Protein AF-A0A8C0FJ64-F1 (afdb_monomer)

Secondary structure (DSSP, 8-state):
----SS----TT--PPPSS---S---TT-------SSHHHHHHHHHHH--GGG------TTHHHH--

Organism: Bubo bubo (NCBI:txid30461)

InterPro domains:
  IPR023005 Nucleoside diphosphate kinase, active site [PS00469] (30-38)
  IPR034907 Nucleoside diphosphate kinase-like domain [PF00334] (28-53)
  IPR036850 Nucleoside diphosphate kinase-like domain superfamily [G3DSA:3.30.70.141] (17-67)
  IPR036850 Nucleoside diphosphate kinase-like domain superfamily [SSF54919] (28-66)

Sequence (67 aa):
GGVLGAGLCLPSSAFPCLVPADPFLLPHRNVIHGSDSVESARQEISLWFRPEELTCWEDTAEHWIYA

Mean predicted aligned error: 13.84 Å

Radius of gyration: 16.35 Å; Cα contacts (8 Å, |Δi|>4): 15; chains: 1; bounding box: 33×41×31 Å

Nearest PDB structures (foldseek):
  8qvz-assembly1_C  TM=9.789E-01  e=6.506E-04  Homo sapiens
  4uoh-assembly1_A-2  TM=9.809E-01  e=1.766E-03  Penaeus vannamei
  7zlw-assembly1_E  TM=9.788E-01  e=2.909E-03  Mus musculus

pLDDT: mean 72.39, std 23.39, range [34.0, 97.69]

Foldseek 3Di:
DDFDWDPPPDVPDPDQDPDDDDDDPPPPCPVDDTDRDPVSVVVVCVVPDDPVRDDDDDDPCCVVVPD

Structure (mmCIF, N/CA/C/O backbone):
data_AF-A0A8C0FJ64-F1
#
_entry.id   AF-A0A8C0FJ64-F1
#
loop_
_atom_site.group_PDB
_atom_site.id
_atom_site.type_symbol
_atom_site.label_atom_id
_atom_site.label_alt_id
_atom_site.label_comp_id
_atom_site.label_asym_id
_atom_site.label_entity_id
_atom_site.label_seq_id
_atom_site.pdbx_PDB_ins_code
_atom_site.Cartn_x
_atom_site.Cartn_y
_atom_site.Cartn_z
_atom_site.occupancy
_atom_site.B_iso_or_equiv
_atom_site.auth_seq_id
_atom_site.auth_comp_id
_atom_site.auth_asym_id
_atom_site.auth_a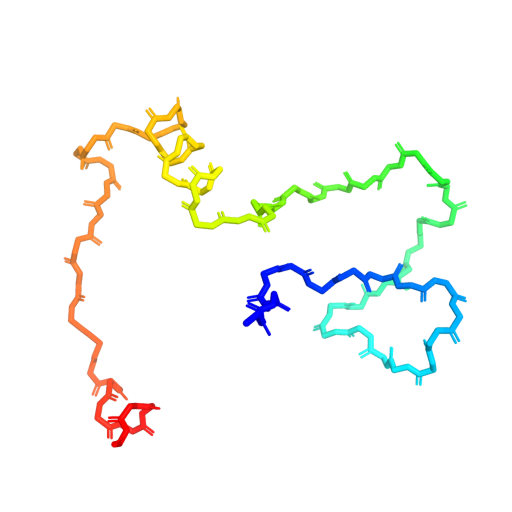tom_id
_atom_site.pdbx_PDB_model_num
ATOM 1 N N . GLY A 1 1 ? 19.378 -0.638 1.284 1.00 35.97 1 GLY A N 1
ATOM 2 C CA . GLY A 1 1 ? 18.774 0.554 0.669 1.00 35.97 1 GLY A CA 1
ATOM 3 C C . GLY A 1 1 ? 18.312 0.172 -0.711 1.00 35.97 1 GLY A C 1
ATOM 4 O O . GLY A 1 1 ? 19.153 -0.126 -1.541 1.00 35.97 1 GLY A O 1
ATOM 5 N N . GLY A 1 2 ? 17.005 0.086 -0.917 1.00 34.00 2 GLY A N 1
ATOM 6 C CA . GLY A 1 2 ? 16.405 -0.255 -2.201 1.00 34.00 2 GLY A CA 1
ATOM 7 C C . GLY A 1 2 ? 14.996 0.309 -2.202 1.00 34.00 2 GLY A C 1
ATOM 8 O O . GLY A 1 2 ? 14.153 -0.165 -1.449 1.00 34.00 2 GLY A O 1
ATOM 9 N N . VAL A 1 3 ? 14.794 1.381 -2.960 1.00 39.44 3 VAL A N 1
ATOM 10 C CA . VAL A 1 3 ? 13.488 2.001 -3.174 1.00 39.44 3 VAL A CA 1
ATOM 11 C C . VAL A 1 3 ? 13.006 1.489 -4.525 1.00 39.44 3 VAL A C 1
ATOM 13 O O . VAL A 1 3 ? 13.585 1.829 -5.552 1.00 39.44 3 VAL A O 1
ATOM 16 N N . LEU A 1 4 ? 11.991 0.630 -4.517 1.00 40.84 4 LEU A N 1
ATOM 17 C CA . LEU A 1 4 ? 11.193 0.289 -5.693 1.00 40.84 4 LEU A CA 1
ATOM 18 C C . LEU A 1 4 ? 9.724 0.398 -5.278 1.00 40.84 4 LEU A C 1
ATOM 20 O O . LEU A 1 4 ? 9.061 -0.588 -4.984 1.00 40.84 4 LEU A O 1
ATOM 24 N N . GLY A 1 5 ? 9.260 1.640 -5.182 1.00 42.78 5 GLY A N 1
ATOM 25 C CA . GLY A 1 5 ? 7.864 2.021 -5.012 1.00 42.78 5 GLY A CA 1
ATOM 26 C C . GLY A 1 5 ? 7.634 3.252 -5.880 1.00 42.78 5 GLY A C 1
ATOM 27 O O . GLY A 1 5 ? 8.393 4.207 -5.765 1.00 42.78 5 GLY A O 1
ATOM 28 N N . ALA A 1 6 ? 6.661 3.159 -6.789 1.00 41.91 6 ALA A N 1
ATOM 29 C CA . ALA A 1 6 ? 6.301 4.141 -7.815 1.00 41.91 6 ALA A CA 1
ATOM 30 C C . ALA A 1 6 ? 7.458 4.580 -8.743 1.00 41.91 6 ALA A C 1
ATOM 32 O O . ALA A 1 6 ? 8.371 5.311 -8.370 1.00 41.91 6 ALA A O 1
ATOM 33 N N . GLY A 1 7 ? 7.400 4.151 -10.008 1.00 38.69 7 GLY A N 1
ATOM 34 C CA . GLY A 1 7 ? 8.322 4.597 -11.052 1.00 38.69 7 GLY A CA 1
ATOM 35 C C . GLY A 1 7 ? 8.290 6.118 -11.206 1.00 38.69 7 GLY A C 1
ATOM 36 O O . GLY A 1 7 ? 7.391 6.667 -11.837 1.00 38.69 7 GLY A O 1
ATOM 37 N N . LEU A 1 8 ? 9.284 6.796 -10.633 1.00 39.62 8 LEU A N 1
ATOM 38 C CA . LEU A 1 8 ? 9.565 8.200 -10.893 1.00 39.62 8 LEU A CA 1
ATOM 39 C C . LEU A 1 8 ? 9.898 8.346 -12.377 1.00 39.62 8 LEU A C 1
ATOM 41 O O . LEU A 1 8 ? 10.949 7.908 -12.847 1.00 39.62 8 LEU A O 1
ATOM 45 N N . CYS A 1 9 ? 8.982 8.972 -13.110 1.00 44.62 9 CYS A N 1
ATOM 46 C CA . CYS A 1 9 ? 9.230 9.490 -14.444 1.00 44.62 9 CYS A CA 1
ATOM 47 C C . CYS A 1 9 ? 10.299 10.589 -14.321 1.00 44.62 9 CYS A C 1
ATOM 49 O O . CYS A 1 9 ? 9.992 11.752 -14.070 1.00 44.62 9 CYS A O 1
ATOM 51 N N . LEU A 1 10 ? 11.576 10.214 -14.406 1.00 45.0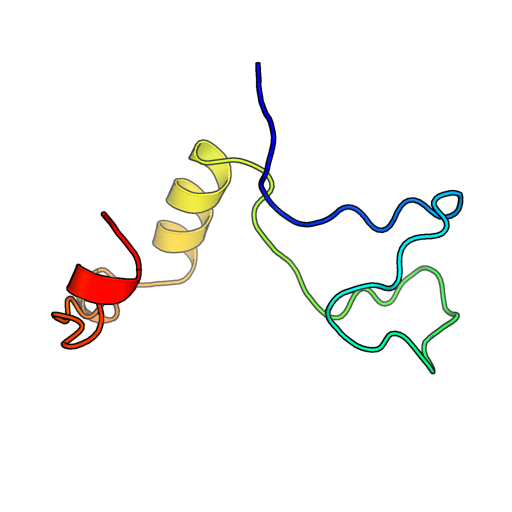0 10 LEU A N 1
ATOM 52 C CA . LEU A 1 10 ? 12.668 11.174 -14.499 1.00 45.00 10 LEU A CA 1
ATOM 53 C C . LEU A 1 10 ? 12.668 11.727 -15.931 1.00 45.00 10 LEU A C 1
ATOM 55 O O . LEU A 1 10 ? 12.769 10.938 -16.869 1.00 45.00 10 LEU A O 1
ATOM 59 N N . PRO A 1 11 ? 12.612 13.055 -16.137 1.00 44.22 11 PRO A N 1
ATOM 60 C CA . PRO A 1 11 ? 12.541 13.656 -17.473 1.00 44.22 11 PRO A CA 1
ATOM 61 C C . PRO A 1 11 ? 13.788 13.412 -18.347 1.00 44.22 11 PRO A C 1
ATOM 63 O O . PRO A 1 11 ? 13.833 13.867 -19.484 1.00 44.22 11 PRO A O 1
ATOM 66 N N . SER A 1 12 ? 14.808 12.712 -17.835 1.00 47.97 12 SER A N 1
ATOM 67 C CA . SER A 1 12 ? 16.065 12.422 -18.530 1.00 47.97 12 SER A CA 1
ATOM 68 C C . SER A 1 12 ? 16.326 10.940 -18.821 1.00 47.97 12 SER A C 1
ATOM 70 O O . SER A 1 12 ? 17.378 10.638 -19.386 1.00 47.97 12 SE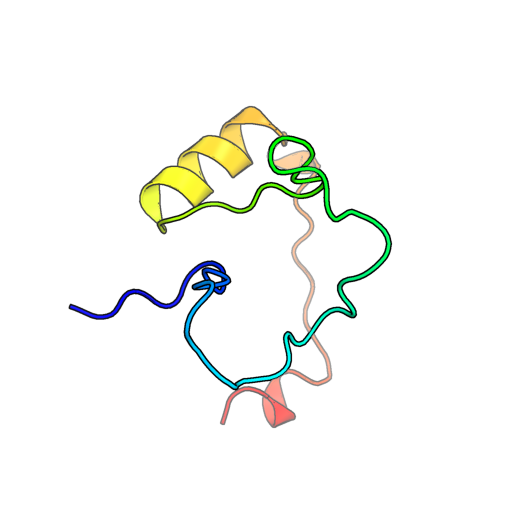R A O 1
ATOM 72 N N . SER A 1 13 ? 15.438 10.001 -18.461 1.00 44.66 13 SER A N 1
ATOM 73 C CA . SER A 1 13 ? 15.679 8.575 -18.732 1.00 44.66 13 SER A CA 1
ATOM 74 C C . SER A 1 13 ? 14.882 8.073 -19.941 1.00 44.66 13 SER A C 1
ATOM 76 O O . SER A 1 13 ? 13.673 8.235 -20.050 1.00 44.66 13 SER A O 1
ATOM 78 N N . ALA A 1 14 ? 15.600 7.456 -20.881 1.00 43.41 14 ALA A N 1
ATOM 79 C CA . ALA A 1 14 ? 15.105 6.969 -22.169 1.00 43.41 14 ALA A CA 1
ATOM 80 C C . ALA A 1 14 ? 14.312 5.644 -22.084 1.00 43.41 14 ALA A C 1
ATOM 82 O O . ALA A 1 14 ? 14.316 4.864 -23.037 1.00 43.41 14 ALA A O 1
ATOM 83 N N . PHE A 1 15 ? 13.665 5.354 -20.951 1.00 43.97 15 PHE A N 1
ATOM 84 C CA . PHE A 1 15 ? 12.863 4.139 -20.787 1.00 43.97 15 PHE A CA 1
ATOM 85 C C . PHE A 1 15 ? 11.373 4.451 -20.967 1.00 43.97 15 PHE A C 1
ATOM 87 O O . PHE A 1 15 ? 10.859 5.342 -20.290 1.00 43.97 15 PHE A O 1
ATOM 94 N N . PRO A 1 16 ? 10.658 3.734 -21.853 1.00 43.75 16 PRO A N 1
ATOM 95 C CA . PRO A 1 16 ? 9.229 3.938 -22.034 1.00 43.75 16 PRO A CA 1
ATOM 96 C C . PRO A 1 16 ? 8.487 3.546 -20.751 1.00 43.75 16 PRO A C 1
ATOM 98 O O . PRO A 1 16 ? 8.696 2.466 -20.197 1.00 43.75 16 PRO A O 1
ATOM 101 N N . CYS A 1 17 ? 7.631 4.441 -20.264 1.00 51.47 17 CYS A N 1
ATOM 102 C CA . CYS A 1 17 ? 6.771 4.198 -19.113 1.00 51.47 17 CYS A CA 1
ATOM 103 C C . CYS A 1 17 ? 5.807 3.033 -19.413 1.00 51.47 17 CYS A C 1
ATOM 105 O O . CYS A 1 17 ? 5.288 2.927 -20.522 1.00 51.47 17 CYS A O 1
ATOM 107 N N . LEU A 1 18 ? 5.525 2.179 -18.420 1.00 51.53 18 LEU A N 1
ATOM 108 C CA . LEU A 1 18 ? 4.625 1.017 -18.566 1.00 51.53 18 LEU A CA 1
ATOM 109 C C . LEU A 1 18 ? 3.133 1.414 -18.687 1.00 51.53 18 LEU A C 1
ATOM 111 O O . LEU A 1 18 ? 2.277 0.569 -18.931 1.00 51.53 18 LEU A O 1
ATOM 115 N N . VAL A 1 19 ? 2.835 2.712 -18.559 1.00 57.62 19 VAL A N 1
ATOM 116 C CA . VAL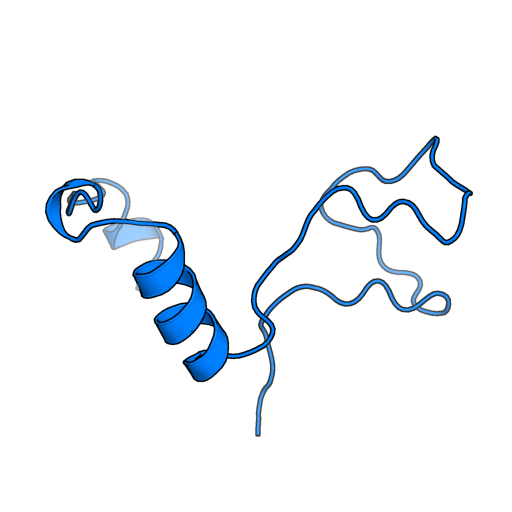 A 1 19 ? 1.542 3.345 -18.844 1.00 57.62 19 VAL A CA 1
ATOM 117 C C . VAL A 1 19 ? 1.780 4.395 -19.940 1.00 57.62 19 VAL A C 1
ATOM 119 O O . VAL A 1 19 ? 2.696 5.205 -19.776 1.00 57.62 19 VAL A O 1
ATOM 122 N N . PRO A 1 20 ? 1.013 4.421 -21.049 1.00 51.38 20 PRO A N 1
ATOM 123 C CA . PRO A 1 20 ? 1.220 5.404 -22.111 1.00 51.38 20 PRO A CA 1
ATOM 124 C C . PRO A 1 20 ? 1.002 6.828 -21.584 1.00 51.38 20 PRO A C 1
ATOM 126 O O . PRO A 1 20 ? -0.092 7.167 -21.135 1.00 51.38 20 PRO A O 1
ATOM 129 N N . ALA A 1 21 ? 2.037 7.664 -21.650 1.00 60.25 21 ALA A N 1
ATOM 130 C CA . ALA A 1 21 ? 1.969 9.082 -21.322 1.00 60.25 21 ALA A CA 1
ATOM 131 C C . ALA A 1 21 ? 1.927 9.921 -22.613 1.00 60.25 21 ALA A C 1
ATOM 133 O O . ALA A 1 21 ? 2.981 10.161 -23.185 1.00 60.25 21 ALA A O 1
ATOM 134 N N . ASP A 1 22 ? 0.731 10.316 -23.081 1.00 49.53 22 ASP A N 1
ATOM 135 C CA . ASP A 1 22 ? 0.408 11.661 -23.632 1.00 49.53 22 ASP A CA 1
ATOM 136 C C . ASP A 1 22 ? -1.076 11.729 -24.081 1.00 49.53 22 ASP A C 1
ATOM 138 O O . ASP A 1 22 ? -1.543 10.757 -24.679 1.00 49.53 22 ASP A O 1
ATOM 142 N N . PRO A 1 23 ? -1.865 12.795 -23.790 1.00 45.66 23 PRO A N 1
ATOM 143 C CA . PRO A 1 23 ? -1.586 14.198 -24.107 1.00 45.66 23 PRO A CA 1
ATOM 144 C C . PRO A 1 23 ? -1.733 15.096 -22.866 1.00 45.66 23 PRO A C 1
ATOM 146 O O . PRO A 1 23 ? -2.745 15.774 -22.688 1.00 45.66 23 PRO A O 1
ATOM 149 N N . PHE A 1 24 ? -0.752 15.097 -21.970 1.00 53.41 24 PHE A N 1
ATOM 150 C CA . PHE A 1 24 ? -0.796 15.945 -20.769 1.00 53.41 24 PHE A CA 1
ATOM 151 C C . PHE A 1 24 ? 0.579 16.532 -20.464 1.00 53.41 24 PHE A C 1
ATOM 153 O O . PHE A 1 24 ? 1.070 16.489 -19.340 1.00 53.41 24 PHE A O 1
ATOM 160 N N . LEU A 1 25 ? 1.172 17.170 -21.472 1.00 51.12 25 LEU A N 1
ATOM 161 C CA . LEU A 1 25 ? 2.264 18.133 -21.320 1.00 51.12 25 LEU A CA 1
ATOM 162 C C . LEU A 1 25 ? 1.781 19.422 -20.618 1.00 51.12 25 LEU A C 1
ATO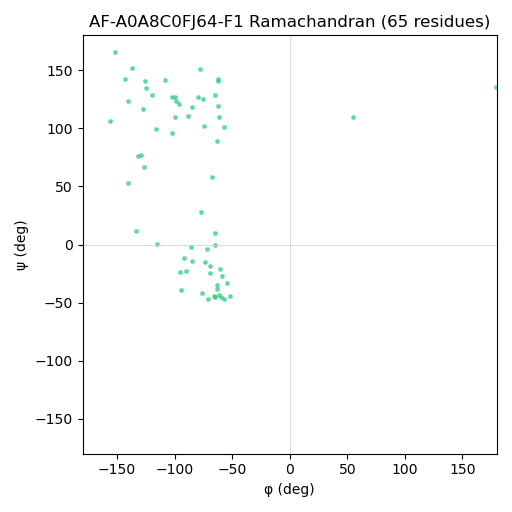M 164 O O . LEU A 1 25 ? 1.882 20.527 -21.146 1.00 51.12 25 LEU A O 1
ATOM 168 N N .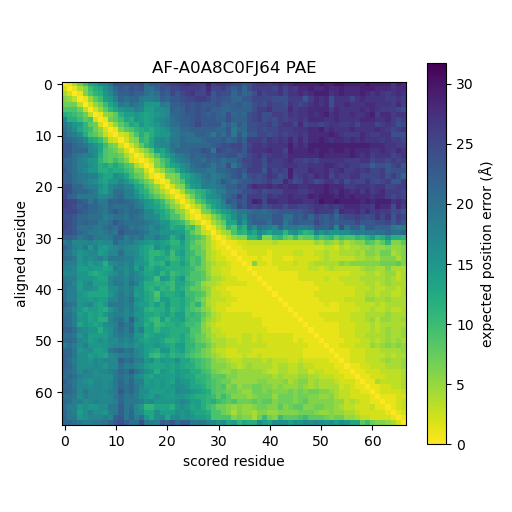 LEU A 1 26 ? 1.238 19.287 -19.406 1.00 51.25 26 LEU A N 1
ATOM 169 C CA . LEU A 1 26 ? 1.042 20.379 -18.459 1.00 51.25 26 LEU A CA 1
ATOM 170 C C . LEU A 1 26 ? 1.669 19.951 -17.123 1.00 51.25 26 LEU A C 1
ATOM 172 O O . LEU A 1 26 ? 1.164 19.012 -16.510 1.00 51.25 26 LEU A O 1
ATOM 176 N N . PRO A 1 27 ? 2.715 20.642 -16.629 1.00 54.03 27 PRO A N 1
ATOM 177 C CA . PRO A 1 27 ? 3.545 20.198 -15.497 1.00 54.03 27 PRO A CA 1
ATOM 178 C C . PRO A 1 27 ? 2.841 20.099 -14.126 1.00 54.03 27 PRO A C 1
ATOM 180 O O . PRO A 1 27 ? 3.498 19.930 -13.106 1.00 54.03 27 PRO A O 1
ATOM 183 N N . HIS A 1 28 ? 1.512 20.209 -14.076 1.00 54.66 28 HIS A N 1
ATOM 184 C CA . HIS A 1 28 ? 0.733 20.369 -12.845 1.00 54.66 28 HIS A CA 1
ATOM 185 C C . HIS A 1 28 ? -0.492 19.447 -12.763 1.00 54.66 28 HIS A C 1
ATOM 187 O O . HIS A 1 28 ? -1.362 19.662 -11.922 1.00 54.66 28 HIS A O 1
ATOM 193 N N . ARG A 1 29 ? -0.617 18.450 -13.648 1.00 54.41 29 ARG A N 1
ATOM 194 C CA . ARG A 1 29 ? -1.743 17.501 -13.634 1.00 54.41 29 ARG A CA 1
ATOM 195 C C . ARG A 1 29 ? -1.242 16.063 -13.605 1.00 54.41 29 ARG A C 1
ATOM 197 O O . ARG A 1 29 ? -1.448 15.304 -14.544 1.00 54.41 29 ARG A O 1
ATOM 204 N N . ASN A 1 30 ? -0.611 15.692 -12.496 1.00 62.31 30 ASN A N 1
ATOM 205 C CA . ASN A 1 30 ? -0.366 14.286 -12.196 1.00 62.31 30 ASN A CA 1
ATOM 206 C C . ASN A 1 30 ? -1.701 13.677 -11.756 1.00 62.31 30 ASN A C 1
ATOM 208 O O . ASN A 1 30 ? -2.178 13.936 -10.656 1.00 62.31 30 ASN A O 1
ATOM 212 N N . VAL A 1 31 ? -2.344 12.940 -12.661 1.00 80.00 31 VAL A N 1
ATOM 213 C CA . VAL A 1 31 ? -3.692 12.374 -12.461 1.00 80.00 31 VAL A CA 1
ATOM 214 C C . VAL A 1 31 ? -3.697 11.250 -11.415 1.00 80.00 31 VAL A C 1
ATOM 216 O O . VAL A 1 31 ? -4.748 10.916 -10.877 1.00 80.00 31 VAL A O 1
ATOM 219 N N . ILE A 1 32 ? -2.530 10.674 -11.113 1.00 84.88 32 ILE A N 1
ATOM 220 C CA . ILE A 1 32 ? -2.380 9.486 -10.271 1.00 84.88 32 ILE A CA 1
ATOM 221 C C . ILE A 1 32 ? -1.413 9.788 -9.122 1.00 84.88 32 ILE A C 1
ATOM 223 O O . ILE A 1 32 ? -0.340 10.351 -9.342 1.00 84.88 32 ILE A O 1
ATOM 227 N N . HIS A 1 33 ? -1.802 9.379 -7.912 1.00 90.50 33 HIS A N 1
ATOM 228 C CA . HIS A 1 33 ? -0.968 9.342 -6.709 1.00 90.50 33 HIS A CA 1
ATOM 229 C C . HIS A 1 33 ? -0.650 7.887 -6.361 1.00 90.50 33 HIS A C 1
ATOM 231 O O . HIS A 1 33 ? -1.511 7.019 -6.492 1.00 90.50 33 HIS A O 1
ATOM 237 N N . GLY A 1 34 ? 0.572 7.629 -5.908 1.00 90.81 34 GLY A N 1
ATOM 238 C CA . GLY A 1 34 ? 0.984 6.340 -5.367 1.00 90.81 34 GLY A CA 1
ATOM 239 C C . GLY A 1 34 ? 1.949 6.561 -4.212 1.00 90.81 34 GLY A C 1
ATOM 240 O O . GLY A 1 34 ? 2.771 7.477 -4.270 1.00 90.81 34 GLY A O 1
ATOM 241 N N . SER A 1 35 ? 1.839 5.738 -3.173 1.00 93.69 35 SER A N 1
ATOM 242 C CA . SER A 1 35 ? 2.677 5.852 -1.982 1.00 93.69 35 SER A CA 1
ATOM 243 C C . SER A 1 35 ? 4.157 5.644 -2.325 1.00 93.69 35 SER A C 1
ATOM 245 O O . SER A 1 35 ? 4.520 4.779 -3.126 1.00 93.69 35 SER A O 1
ATOM 247 N N . ASP A 1 36 ? 5.020 6.431 -1.693 1.00 91.25 36 ASP A N 1
ATOM 248 C CA . ASP A 1 36 ? 6.468 6.463 -1.933 1.00 91.25 36 ASP A CA 1
ATOM 249 C C . ASP A 1 36 ? 7.275 5.513 -1.027 1.00 91.25 36 ASP A C 1
ATOM 251 O O . ASP A 1 36 ? 8.463 5.275 -1.257 1.00 91.25 36 ASP A O 1
ATOM 255 N N . SER A 1 37 ? 6.650 4.946 0.008 1.00 93.38 37 SER A N 1
ATOM 256 C CA . SER A 1 37 ? 7.284 4.044 0.967 1.00 93.38 37 SER A CA 1
ATOM 257 C C . SER A 1 37 ? 6.281 3.062 1.574 1.00 93.38 37 SER A C 1
ATOM 259 O O . SER A 1 37 ? 5.069 3.242 1.495 1.00 93.38 37 SER A O 1
ATOM 261 N N . VAL A 1 38 ? 6.789 2.017 2.232 1.00 95.00 38 VAL A N 1
ATOM 262 C CA . VAL A 1 38 ? 5.941 1.062 2.969 1.00 95.00 38 VAL A CA 1
ATOM 263 C C . VAL A 1 38 ? 5.210 1.746 4.129 1.00 95.00 38 VAL A C 1
ATOM 265 O O . VAL A 1 38 ? 4.074 1.392 4.435 1.00 95.00 38 VAL A O 1
ATOM 268 N N . GLU A 1 39 ? 5.851 2.721 4.774 1.00 96.06 39 GLU A N 1
ATOM 269 C CA . GLU A 1 39 ? 5.260 3.432 5.907 1.00 96.06 39 GLU A CA 1
ATOM 270 C C . GLU A 1 39 ? 4.127 4.358 5.455 1.00 96.06 39 GLU A C 1
ATOM 272 O O . GLU A 1 39 ? 3.023 4.284 5.997 1.00 96.06 39 GLU A O 1
ATOM 277 N N . SER A 1 40 ? 4.355 5.148 4.400 1.00 95.50 40 SER A N 1
ATOM 278 C CA . SER A 1 40 ? 3.308 5.984 3.803 1.00 95.50 40 SER A CA 1
ATOM 279 C C . SER A 1 40 ? 2.172 5.138 3.234 1.00 95.50 40 SER A C 1
ATOM 2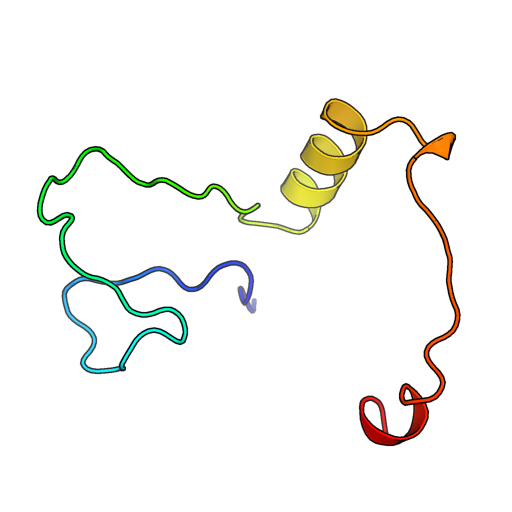81 O O . SER A 1 40 ? 1.014 5.475 3.454 1.00 95.50 40 SER A O 1
ATOM 283 N N . ALA A 1 41 ? 2.464 3.984 2.623 1.00 95.88 41 ALA A N 1
ATOM 284 C CA . ALA A 1 41 ? 1.433 3.065 2.144 1.00 95.88 41 ALA A CA 1
ATOM 285 C C . ALA A 1 41 ? 0.516 2.569 3.273 1.00 95.88 41 ALA A C 1
ATOM 287 O O . ALA A 1 41 ? -0.702 2.584 3.126 1.00 95.88 41 ALA A O 1
ATOM 288 N N . ARG A 1 42 ? 1.065 2.168 4.427 1.00 96.25 42 ARG A N 1
ATOM 289 C CA . ARG A 1 42 ? 0.250 1.742 5.583 1.00 96.25 42 ARG A CA 1
ATOM 290 C C . ARG A 1 42 ? -0.641 2.871 6.095 1.00 96.25 42 ARG A C 1
ATOM 292 O O . ARG A 1 42 ? -1.821 2.650 6.378 1.00 96.25 42 ARG A O 1
ATOM 299 N N . GLN A 1 43 ? -0.087 4.077 6.198 1.00 95.81 43 GLN A N 1
ATOM 300 C CA . GLN A 1 43 ? -0.835 5.251 6.631 1.00 95.81 43 GLN A CA 1
ATOM 301 C C . GLN A 1 43 ? -1.944 5.615 5.635 1.00 95.81 43 GLN A C 1
ATOM 303 O O . GLN A 1 43 ? -3.079 5.835 6.042 1.00 95.81 43 GLN A O 1
ATOM 308 N N . GLU A 1 44 ? -1.654 5.626 4.336 1.00 97.25 44 GLU A N 1
ATOM 309 C CA . GLU A 1 44 ? -2.633 5.931 3.292 1.00 97.25 44 GLU A CA 1
ATOM 310 C C . GLU A 1 44 ? -3.730 4.863 3.213 1.00 97.25 44 GLU A C 1
ATOM 312 O O . GLU A 1 44 ? -4.907 5.213 3.184 1.00 97.25 44 GLU A O 1
ATOM 317 N N . ILE A 1 45 ? -3.390 3.570 3.262 1.00 97.25 45 ILE A N 1
ATOM 318 C CA . ILE A 1 45 ? -4.385 2.484 3.252 1.00 97.25 45 ILE A CA 1
ATOM 319 C C . ILE A 1 45 ? -5.371 2.650 4.414 1.00 97.25 45 ILE A C 1
ATOM 321 O O . ILE A 1 45 ? -6.577 2.602 4.195 1.00 97.25 45 ILE A O 1
ATOM 325 N N . SER A 1 46 ? -4.876 2.904 5.629 1.00 96.25 46 SER A N 1
ATOM 326 C CA . SER A 1 46 ? -5.740 3.120 6.802 1.00 96.25 46 SER A CA 1
ATOM 327 C C . SER A 1 46 ? -6.536 4.430 6.766 1.00 96.25 46 SER A C 1
ATOM 329 O O . SER A 1 46 ? -7.581 4.524 7.406 1.00 96.25 46 SER A O 1
ATOM 331 N N . LEU A 1 47 ? -6.061 5.438 6.029 1.00 96.69 47 LEU A N 1
ATOM 332 C CA . LEU A 1 47 ? -6.764 6.706 5.848 1.00 96.69 47 LEU A CA 1
ATOM 333 C C . LEU A 1 47 ? -7.935 6.576 4.865 1.00 96.69 47 LEU A C 1
ATOM 335 O O . LEU A 1 47 ? -8.991 7.166 5.092 1.00 96.69 47 LEU A O 1
ATOM 339 N N . TRP A 1 48 ? -7.737 5.843 3.767 1.00 97.69 48 TRP A N 1
ATOM 340 C CA . TRP A 1 48 ? -8.689 5.777 2.655 1.00 97.69 48 TRP A CA 1
ATOM 341 C C . TRP A 1 48 ? -9.656 4.597 2.725 1.00 97.69 48 TRP A C 1
ATOM 343 O O . TRP A 1 48 ? -10.737 4.687 2.147 1.00 97.69 48 TRP A O 1
ATOM 353 N N . PHE A 1 49 ? -9.291 3.518 3.420 1.00 97.25 49 PHE A N 1
ATOM 354 C CA . PHE A 1 49 ? -10.083 2.294 3.487 1.00 97.25 49 PHE A CA 1
ATOM 355 C C . PHE A 1 49 ? -10.369 1.893 4.926 1.00 97.25 49 PHE A C 1
ATOM 357 O O . PHE A 1 49 ? -9.506 1.938 5.806 1.00 97.25 49 PHE A O 1
ATOM 364 N N . ARG A 1 50 ? -11.589 1.419 5.153 1.00 97.38 50 ARG A N 1
ATOM 365 C CA . ARG A 1 50 ? -11.935 0.677 6.362 1.00 97.38 50 ARG A CA 1
ATOM 366 C C . ARG A 1 50 ? -11.422 -0.760 6.245 1.00 97.38 50 ARG A C 1
ATOM 368 O O . ARG A 1 50 ? -11.369 -1.294 5.136 1.00 97.38 50 ARG A O 1
ATOM 375 N N . PRO A 1 51 ? -11.099 -1.431 7.363 1.00 95.62 51 PRO A N 1
ATOM 376 C CA . PRO A 1 51 ? -10.626 -2.813 7.325 1.00 95.62 51 PRO A CA 1
ATOM 377 C C . PRO A 1 51 ? -11.578 -3.767 6.593 1.00 95.62 51 PRO A C 1
ATOM 379 O O . PRO A 1 51 ? -11.122 -4.684 5.921 1.00 95.62 51 PRO A O 1
ATOM 382 N N . GLU A 1 52 ? -12.890 -3.531 6.670 1.00 96.50 52 GLU A N 1
ATOM 383 C CA . GLU A 1 52 ? -13.908 -4.371 6.028 1.00 96.50 52 GLU A CA 1
ATOM 384 C C . GLU A 1 52 ? -13.972 -4.198 4.501 1.00 96.50 52 GLU A C 1
ATOM 386 O O . GLU A 1 52 ? -14.582 -5.014 3.815 1.00 96.50 52 GLU A O 1
ATOM 391 N N . GLU A 1 53 ? -13.359 -3.143 3.958 1.00 96.38 53 GLU A N 1
ATOM 392 C CA . GLU A 1 53 ? -13.261 -2.897 2.512 1.00 96.38 53 GLU A CA 1
ATOM 393 C C . GLU A 1 53 ? -12.069 -3.642 1.891 1.00 96.38 53 GLU A C 1
ATOM 395 O O . GLU A 1 53 ? -11.997 -3.796 0.670 1.00 96.38 53 GLU A O 1
ATOM 400 N N . LEU A 1 54 ? -11.149 -4.147 2.720 1.00 95.94 54 LEU A N 1
ATOM 401 C CA . LEU A 1 54 ? -9.985 -4.914 2.291 1.00 95.94 54 LEU A CA 1
ATOM 402 C C . LEU A 1 54 ? -10.343 -6.402 2.205 1.00 95.94 54 LEU A C 1
ATOM 404 O O . LEU A 1 54 ? -10.555 -7.074 3.212 1.00 95.94 54 LEU A O 1
ATOM 408 N N . THR A 1 55 ? -10.398 -6.930 0.982 1.00 95.56 55 THR A N 1
ATOM 409 C CA . THR A 1 55 ? -10.720 -8.342 0.738 1.00 95.56 55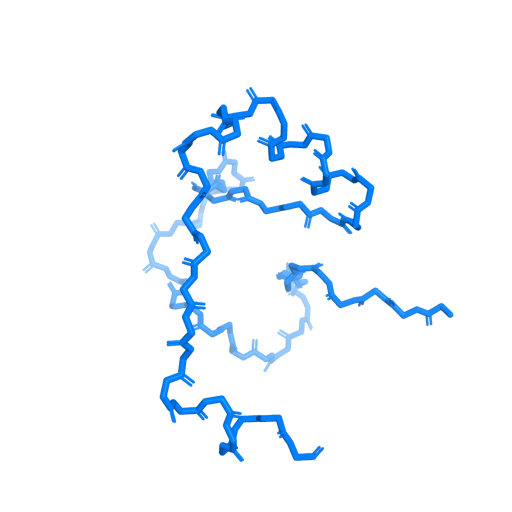 THR A CA 1
ATOM 410 C C . THR A 1 55 ? -9.452 -9.170 0.569 1.00 95.56 55 THR A C 1
ATOM 412 O O . THR A 1 55 ? -8.672 -8.943 -0.356 1.00 95.56 55 THR A O 1
ATOM 415 N N . CYS A 1 56 ? -9.277 -10.172 1.429 1.00 94.00 56 CYS A N 1
ATOM 416 C CA . CYS A 1 56 ? -8.269 -11.210 1.241 1.00 94.00 56 CYS A CA 1
ATOM 417 C C . CYS A 1 56 ? -8.787 -12.248 0.240 1.00 94.00 56 CYS A C 1
ATOM 419 O O . CYS A 1 56 ? -9.875 -12.795 0.424 1.00 94.00 56 CYS A O 1
ATOM 421 N N . TRP A 1 57 ? -8.006 -12.530 -0.798 1.00 94.06 57 TRP A N 1
ATOM 422 C CA . TRP A 1 57 ? -8.312 -13.549 -1.798 1.00 94.06 57 TRP A CA 1
ATOM 423 C C . TRP A 1 57 ? -7.053 -14.358 -2.114 1.00 94.06 57 TRP A C 1
ATOM 425 O O . TRP A 1 57 ? -5.940 -13.859 -1.956 1.00 94.06 57 TRP A O 1
ATOM 435 N N . GLU A 1 58 ? -7.246 -15.609 -2.519 1.00 92.62 58 GLU A N 1
ATOM 436 C CA . GLU A 1 58 ? -6.169 -16.513 -2.921 1.00 92.62 58 GLU A CA 1
ATOM 437 C C . GLU A 1 58 ? -6.073 -16.522 -4.448 1.00 92.62 58 GLU A C 1
ATOM 439 O O . GLU A 1 58 ? -7.066 -16.794 -5.134 1.00 92.62 58 GLU A O 1
ATOM 444 N N . ASP A 1 59 ? -4.893 -16.201 -4.982 1.00 92.06 59 ASP A N 1
ATOM 445 C CA . ASP A 1 59 ? -4.675 -16.192 -6.424 1.00 92.06 59 ASP A CA 1
ATOM 446 C C . ASP A 1 59 ? -4.324 -17.594 -6.916 1.00 92.06 59 ASP A C 1
ATOM 448 O O . ASP A 1 59 ? -3.290 -18.165 -6.582 1.00 92.06 59 ASP A O 1
ATOM 452 N N . THR A 1 60 ? -5.161 -18.151 -7.789 1.00 92.31 60 THR A N 1
ATOM 453 C CA . THR A 1 60 ? -4.883 -19.449 -8.419 1.00 92.31 60 THR A CA 1
ATOM 454 C C . THR A 1 60 ? -3.570 -19.428 -9.213 1.00 92.31 60 THR A C 1
ATOM 456 O O . THR A 1 60 ? -2.922 -20.463 -9.369 1.00 92.31 60 THR A O 1
ATOM 459 N N . ALA A 1 61 ? -3.142 -18.266 -9.708 1.00 93.38 61 ALA A N 1
ATOM 460 C CA . ALA A 1 61 ? -1.881 -18.099 -10.417 1.00 93.38 61 ALA A CA 1
ATOM 461 C C . ALA A 1 61 ? -0.672 -17.855 -9.496 1.00 93.38 61 ALA A C 1
ATOM 463 O O . ALA A 1 61 ? 0.443 -17.792 -10.012 1.00 93.38 61 ALA A O 1
ATOM 464 N N . GLU A 1 62 ? -0.845 -17.772 -8.169 1.00 91.25 62 GLU A N 1
ATOM 465 C CA . GLU A 1 62 ? 0.223 -17.415 -7.218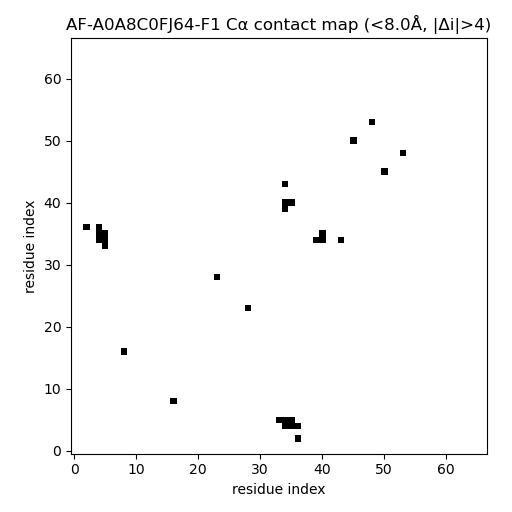 1.00 91.25 62 GLU A CA 1
ATOM 466 C C . GLU A 1 62 ? 1.479 -18.282 -7.406 1.00 91.25 62 GLU A C 1
ATOM 468 O O . GLU A 1 62 ? 2.584 -17.755 -7.521 1.00 91.25 62 GLU A O 1
ATOM 473 N N . HIS A 1 63 ? 1.296 -19.597 -7.572 1.00 88.19 63 HIS A N 1
ATOM 474 C CA . HIS A 1 63 ? 2.370 -20.572 -7.809 1.00 88.19 63 HIS A CA 1
ATOM 475 C C . HIS A 1 63 ? 3.212 -20.346 -9.079 1.00 88.19 63 HIS A C 1
ATOM 477 O O . HIS A 1 63 ? 4.323 -20.863 -9.170 1.00 88.19 63 HIS A O 1
ATOM 483 N N . TRP A 1 64 ? 2.707 -19.607 -10.072 1.00 91.12 64 TRP A N 1
ATOM 484 C CA . TRP A 1 64 ? 3.474 -19.241 -11.269 1.00 91.12 64 TRP A CA 1
ATOM 485 C C . TRP A 1 64 ? 4.233 -17.922 -11.102 1.00 91.12 64 TRP A C 1
ATOM 487 O O . TRP A 1 64 ? 5.188 -17.670 -11.836 1.00 91.12 64 TRP A O 1
ATOM 497 N N . ILE A 1 65 ? 3.782 -17.065 -10.186 1.00 89.31 65 ILE A N 1
ATOM 498 C CA . ILE A 1 65 ? 4.278 -15.695 -10.004 1.00 89.31 65 ILE A CA 1
ATOM 499 C C . ILE A 1 65 ? 5.362 -15.657 -8.924 1.00 89.31 65 ILE A C 1
ATOM 501 O O . ILE A 1 65 ? 6.363 -14.955 -9.076 1.00 89.31 65 ILE A O 1
ATOM 505 N N . TYR A 1 66 ? 5.179 -16.433 -7.857 1.00 81.62 66 TYR A N 1
ATOM 506 C CA . TYR A 1 66 ? 6.087 -16.511 -6.722 1.00 81.62 66 TYR A CA 1
ATOM 507 C C . TYR A 1 66 ? 6.662 -17.934 -6.639 1.00 81.62 66 TYR A C 1
ATOM 509 O O . TYR A 1 66 ? 5.993 -18.852 -6.170 1.00 81.62 66 TYR A O 1
ATOM 517 N N . ALA A 1 67 ? 7.889 -18.106 -7.150 1.00 71.88 67 ALA A N 1
ATOM 518 C CA . ALA A 1 67 ? 8.665 -19.352 -7.099 1.00 71.88 67 ALA A CA 1
ATOM 519 C C . ALA A 1 67 ? 9.679 -19.355 -5.946 1.00 71.88 67 ALA A C 1
ATOM 521 O O . ALA A 1 67 ? 10.221 -18.266 -5.637 1.00 71.88 67 ALA A O 1
#

Solvent-accessible surface area (backbone atoms only — not comparable to full-atom values): 4971 Å² total; per-residue (Å²): 142,84,89,89,48,69,90,76,85,54,99,83,60,96,66,84,66,98,58,91,87,79,96,65,98,47,103,82,66,79,92,72,86,72,54,73,43,74,67,51,37,54,53,49,50,62,72,78,42,58,76,89,74,62,79,89,78,84,63,89,59,44,74,79,75,62,126